Protein AF-A0A0K8U1N8-F1 (afdb_monomer_lite)

pLDDT: mean 83.86, std 18.64, range [42.56, 98.88]

Organism: Bactrocera latifrons (NCBI:txid174628)

Foldseek 3Di:
DDDPPPVVVVVVVVVVVVVVVVVVVVVVVVVVVVVVVVVVVVVVPDPPPVQPPVRVVVDPPVAEAQECVNLVHDQFQDWDFADDFQPAADEAEPQPPAADQDPNRVSVRLNVQQCCCCVVVVGRGRQFQWEAGLVGYIYGTSHGGTQGNPDPPRSRRYGYYYYYHDPPPHDSVGD

Sequence (175 aa):
MINAAGTVGSITAALKLILLANLLLFCILNVFTYIEMSEAAAISNHKDTEATGDQILGYTRNWRLITRAEWRARPPTSSTNFTGPAPYVILHHSHQPGVCRTEDACKAAMRSMQNYHMDTHGWPDIGYSFAVGGDGNVYEGRGYEVVGAHAPNYNSRSIGLLLIGNFMGKLCAEQ

Radius of gyration: 23.41 Å; chains: 1; bounding box: 45×42×87 Å

InterPro domains:
  IPR002502 N-acetylmuramoyl-L-alanine amidase domain [PF01510] (85-169)
  IPR002502 N-acetylmuramoyl-L-alanine amidase domain [cd06583] (85-171)
  IPR006619 Peptidoglycan recognition protein family domain, metazoa/bacteria [SM00701] (63-175)
  IPR015510 Peptidoglycan recognition protein [PTHR11022] (17-171)
  IPR036505 N-acetylmuramoyl-L-alanine amidase/PGRP domain superfamily [G3DSA:3.40.80.10] (39-175)
  IPR036505 N-acetylmuramoyl-L-alanine amidase/PGRP domain superfamily [SSF55846] (64-170)

Structure (mmCIF, N/CA/C/O backbone):
data_AF-A0A0K8U1N8-F1
#
_entry.id   AF-A0A0K8U1N8-F1
#
loop_
_atom_site.group_PDB
_atom_site.id
_atom_site.type_symbol
_atom_site.label_atom_id
_atom_site.label_alt_id
_atom_site.label_comp_id
_atom_site.label_asym_id
_atom_site.label_entity_id
_atom_site.label_seq_id
_atom_site.pdbx_PDB_ins_code
_atom_site.Cartn_x
_atom_site.Cartn_y
_atom_site.Cartn_z
_atom_site.occupancy
_atom_site.B_iso_or_equiv
_atom_site.auth_seq_id
_atom_site.auth_comp_id
_atom_site.auth_asym_id
_atom_site.auth_atom_id
_atom_site.pdbx_PDB_model_num
ATOM 1 N N . MET A 1 1 ? 25.958 -1.874 68.651 1.00 42.56 1 MET A N 1
ATOM 2 C CA . MET A 1 1 ? 25.818 -0.789 67.656 1.00 42.56 1 MET A CA 1
ATOM 3 C C . MET A 1 1 ? 25.411 -1.424 66.337 1.00 42.56 1 MET A C 1
ATOM 5 O O . MET A 1 1 ? 26.221 -2.120 65.742 1.00 42.56 1 MET A O 1
ATOM 9 N N . ILE A 1 2 ? 24.133 -1.317 65.962 1.00 47.12 2 ILE A N 1
ATOM 10 C CA . ILE A 1 2 ? 23.584 -1.954 64.754 1.00 47.12 2 ILE A CA 1
ATOM 11 C C . ILE A 1 2 ? 23.876 -1.025 63.572 1.00 47.12 2 ILE A C 1
ATOM 13 O O . ILE A 1 2 ? 23.617 0.174 63.634 1.00 47.12 2 ILE A O 1
ATOM 17 N N . ASN A 1 3 ? 24.503 -1.580 62.541 1.00 45.06 3 ASN A N 1
ATOM 18 C CA . ASN A 1 3 ? 25.145 -0.859 61.451 1.00 45.06 3 ASN A CA 1
ATOM 19 C C . ASN A 1 3 ? 24.089 -0.269 60.489 1.00 45.06 3 ASN A C 1
ATOM 21 O O . ASN A 1 3 ? 23.607 -0.952 59.589 1.00 45.06 3 ASN A O 1
ATOM 25 N N . ALA A 1 4 ? 23.712 0.998 60.683 1.00 52.44 4 ALA A N 1
ATOM 26 C CA . ALA A 1 4 ? 22.708 1.713 59.879 1.00 52.44 4 ALA A CA 1
ATOM 27 C C . ALA A 1 4 ? 23.179 2.084 58.450 1.00 52.44 4 ALA A C 1
ATOM 29 O O . ALA A 1 4 ? 22.445 2.714 57.694 1.00 52.44 4 ALA A O 1
ATOM 30 N N . ALA A 1 5 ? 24.398 1.699 58.058 1.00 53.62 5 ALA A N 1
ATOM 31 C CA . ALA A 1 5 ? 25.003 2.087 56.783 1.00 53.62 5 ALA A CA 1
ATOM 32 C C . ALA A 1 5 ? 24.429 1.343 55.555 1.00 53.62 5 ALA A C 1
ATOM 34 O O . ALA A 1 5 ? 24.464 1.875 54.447 1.00 53.62 5 ALA A O 1
ATOM 35 N N . GLY A 1 6 ? 23.870 0.136 55.726 1.00 51.16 6 GLY A N 1
ATOM 36 C CA . GLY A 1 6 ? 23.377 -0.689 54.609 1.00 51.16 6 GLY A CA 1
ATOM 37 C C . GLY A 1 6 ? 22.012 -0.269 54.044 1.00 51.16 6 GLY A C 1
ATOM 38 O O . GLY A 1 6 ? 21.760 -0.407 52.849 1.00 51.16 6 GLY A O 1
ATOM 39 N N . THR A 1 7 ? 21.131 0.287 54.878 1.00 50.41 7 THR A N 1
ATOM 40 C CA . THR A 1 7 ? 19.774 0.706 54.482 1.00 50.41 7 THR A CA 1
ATOM 41 C C . THR A 1 7 ? 19.771 2.050 53.752 1.00 50.41 7 THR A C 1
ATOM 43 O O . THR A 1 7 ? 19.048 2.212 52.771 1.00 50.41 7 THR A O 1
ATOM 46 N N . VAL A 1 8 ? 20.636 2.990 54.148 1.00 53.19 8 VAL A N 1
ATOM 47 C CA . VAL A 1 8 ? 20.749 4.324 53.523 1.00 53.19 8 VAL A CA 1
ATOM 48 C C . VAL A 1 8 ? 21.298 4.244 52.085 1.00 53.19 8 VAL A C 1
ATOM 50 O O . VAL A 1 8 ? 20.835 4.967 51.199 1.00 53.19 8 VAL A O 1
ATOM 53 N N . GLY A 1 9 ? 22.226 3.320 51.806 1.00 55.09 9 GLY A N 1
ATOM 54 C CA . GLY A 1 9 ? 22.765 3.086 50.455 1.00 55.09 9 GLY A CA 1
ATOM 55 C C . GLY A 1 9 ? 21.749 2.488 49.469 1.00 55.09 9 GLY A C 1
ATOM 56 O O . GLY A 1 9 ? 21.727 2.849 48.295 1.00 55.09 9 GLY A O 1
ATOM 57 N N . SER A 1 10 ? 20.853 1.621 49.951 1.00 56.62 10 SER A N 1
ATOM 58 C CA . SER A 1 10 ? 19.795 1.020 49.126 1.00 56.62 10 SER A CA 1
ATOM 59 C C . SER A 1 10 ? 18.656 2.010 48.836 1.00 56.62 10 SER A C 1
ATOM 61 O O . SER A 1 10 ? 18.198 2.121 47.699 1.00 56.62 10 SER A O 1
ATOM 63 N N . ILE A 1 11 ? 18.268 2.821 49.831 1.00 59.72 11 ILE A N 1
ATOM 64 C CA . ILE A 1 11 ? 17.256 3.884 49.672 1.00 59.72 11 ILE A CA 1
ATOM 65 C C . ILE A 1 11 ? 17.723 4.939 48.656 1.00 59.72 11 ILE A C 1
ATOM 67 O O . ILE A 1 11 ? 16.946 5.379 47.811 1.00 59.72 11 ILE A O 1
ATOM 71 N N . THR A 1 12 ? 19.006 5.310 48.679 1.00 69.88 12 THR A N 1
ATOM 72 C CA . THR A 1 12 ? 19.573 6.274 47.719 1.00 69.88 12 THR A CA 1
ATOM 73 C C . THR A 1 12 ? 19.684 5.713 46.298 1.00 69.88 12 THR A C 1
ATOM 75 O O . THR A 1 12 ? 19.479 6.459 45.340 1.00 69.88 12 THR A O 1
ATOM 78 N N . ALA A 1 13 ? 19.948 4.414 46.131 1.00 73.81 13 ALA A N 1
ATOM 79 C CA . ALA A 1 13 ? 19.924 3.754 44.823 1.00 73.81 13 ALA A CA 1
ATOM 80 C C . ALA A 1 13 ? 18.497 3.644 44.252 1.00 73.81 13 ALA A C 1
ATOM 82 O O . ALA A 1 13 ? 18.279 3.957 43.080 1.00 73.81 13 ALA A O 1
ATOM 83 N N . ALA A 1 14 ? 17.518 3.279 45.086 1.00 76.12 14 ALA A N 1
ATOM 84 C CA . ALA A 1 14 ? 16.111 3.203 44.695 1.00 76.12 14 ALA A CA 1
ATOM 85 C C . ALA A 1 14 ? 15.550 4.579 44.291 1.00 76.12 14 ALA A C 1
ATOM 87 O O . ALA A 1 14 ? 14.916 4.693 43.242 1.00 76.12 14 ALA A O 1
ATOM 88 N N . LEU A 1 15 ? 15.853 5.642 45.051 1.00 77.62 15 LEU A N 1
ATOM 89 C CA . LEU A 1 15 ? 15.469 7.009 44.675 1.00 77.62 15 LEU A CA 1
ATOM 90 C C . LEU A 1 15 ? 16.086 7.440 43.337 1.00 77.62 15 LEU A C 1
ATOM 92 O O . LEU A 1 15 ? 15.399 8.064 42.533 1.00 77.62 15 LEU A O 1
ATOM 96 N N . LYS A 1 16 ? 17.353 7.091 43.068 1.00 81.00 16 LYS A N 1
ATOM 97 C CA . LYS A 1 16 ? 18.008 7.391 41.781 1.00 81.00 16 LYS A CA 1
ATOM 98 C C . LYS A 1 16 ? 17.342 6.669 40.609 1.00 81.00 16 LYS A C 1
ATOM 100 O O . LYS A 1 16 ? 17.151 7.290 39.567 1.00 81.00 16 LYS A O 1
ATOM 105 N N . LEU A 1 17 ? 16.955 5.401 40.774 1.00 83.25 17 LEU A N 1
ATOM 106 C CA . LEU A 1 17 ? 16.225 4.657 39.739 1.00 83.25 17 LEU A CA 1
ATOM 107 C C . LEU A 1 17 ? 14.850 5.268 39.456 1.00 83.25 17 LEU A C 1
ATOM 109 O O . LEU A 1 17 ? 14.478 5.418 38.296 1.00 83.25 17 LEU A O 1
ATOM 113 N N . ILE A 1 18 ? 14.115 5.651 40.503 1.00 86.06 18 ILE A N 1
ATOM 114 C CA . ILE A 1 18 ? 12.801 6.289 40.362 1.00 86.06 18 ILE A CA 1
ATOM 115 C C . ILE A 1 18 ? 12.941 7.642 39.657 1.00 86.06 18 ILE A C 1
ATOM 117 O O . ILE A 1 18 ? 12.152 7.956 38.767 1.00 86.06 18 ILE A O 1
ATOM 121 N N . LEU A 1 19 ? 13.959 8.435 40.003 1.00 85.12 19 LEU A N 1
ATOM 122 C CA . LEU A 1 19 ? 14.212 9.718 39.347 1.00 85.12 19 LEU A CA 1
ATOM 123 C C . LEU A 1 19 ? 14.561 9.532 37.861 1.00 85.12 19 LEU A C 1
ATOM 125 O O . LEU A 1 19 ? 14.029 10.246 37.015 1.00 85.12 19 LEU A O 1
ATOM 129 N N . LEU A 1 20 ? 15.401 8.542 37.538 1.00 87.75 20 LEU A N 1
ATOM 130 C CA . LEU A 1 20 ? 15.766 8.199 36.160 1.00 87.75 20 LEU A CA 1
ATOM 131 C C . LEU A 1 20 ? 14.563 7.709 35.350 1.00 87.75 20 LEU A C 1
ATOM 133 O O . LEU A 1 20 ? 14.392 8.146 34.218 1.00 87.75 20 LEU A O 1
ATOM 137 N N . ALA A 1 21 ? 13.713 6.854 35.922 1.00 88.56 21 ALA A N 1
ATOM 138 C CA . ALA A 1 21 ? 12.510 6.360 35.255 1.00 88.56 21 ALA A CA 1
ATOM 139 C C . ALA A 1 21 ? 11.506 7.489 34.968 1.00 88.56 21 ALA A C 1
ATOM 141 O O . ALA A 1 21 ? 10.961 7.555 33.869 1.00 88.56 21 ALA A O 1
ATOM 142 N N . ASN A 1 22 ? 11.311 8.414 35.917 1.00 83.88 22 ASN A N 1
ATOM 143 C CA . ASN A 1 22 ? 10.454 9.586 35.716 1.00 83.88 22 ASN A CA 1
ATOM 144 C C . ASN A 1 22 ? 11.032 10.552 34.675 1.00 83.88 22 ASN A C 1
ATOM 146 O O . ASN A 1 22 ? 10.280 11.086 33.863 1.00 83.88 22 ASN A O 1
ATOM 150 N N . LEU A 1 23 ? 12.355 10.746 34.655 1.00 87.81 23 LEU A N 1
ATOM 151 C CA . LEU A 1 23 ? 13.013 11.572 33.643 1.00 87.81 23 LEU A CA 1
ATOM 152 C C . LEU A 1 23 ? 12.904 10.937 32.250 1.00 87.81 23 LEU A C 1
ATOM 154 O O . LEU A 1 23 ? 12.621 11.639 31.284 1.00 87.81 23 LEU A O 1
ATOM 158 N N . LEU A 1 24 ? 13.059 9.612 32.148 1.00 88.44 24 LEU A N 1
ATOM 159 C CA . LEU A 1 24 ? 12.879 8.882 30.892 1.00 88.44 24 LEU A CA 1
ATOM 160 C C . LEU A 1 24 ? 11.435 8.987 30.392 1.00 88.44 24 LEU A C 1
ATOM 162 O O . LEU A 1 24 ? 11.218 9.284 29.223 1.00 88.44 24 LEU A O 1
ATOM 166 N N . LEU A 1 25 ? 10.456 8.781 31.278 1.00 87.06 25 LEU A N 1
ATOM 167 C CA . LEU A 1 25 ? 9.038 8.891 30.944 1.00 87.06 25 LEU A CA 1
ATOM 168 C C . LEU A 1 25 ? 8.686 10.315 30.500 1.00 87.06 25 LEU A C 1
ATOM 170 O O . LEU A 1 25 ? 8.007 10.488 29.493 1.00 87.06 25 LEU A O 1
ATOM 174 N N . PHE A 1 26 ? 9.200 11.331 31.197 1.00 87.81 26 PHE A N 1
ATOM 175 C CA . PHE A 1 26 ? 9.033 12.726 30.803 1.00 87.81 26 PHE A CA 1
ATOM 176 C C . PHE A 1 26 ? 9.650 12.996 29.426 1.00 87.81 26 PHE A C 1
ATOM 178 O O . PHE A 1 26 ? 8.987 13.581 28.573 1.00 87.81 26 PHE A O 1
ATOM 185 N N . CYS A 1 27 ? 10.870 12.523 29.159 1.00 85.62 27 CYS A N 1
ATOM 186 C CA . CYS A 1 27 ? 11.491 12.642 27.838 1.00 85.62 27 CYS A CA 1
ATOM 187 C C . CYS A 1 27 ? 10.656 11.959 26.746 1.00 85.62 27 CYS A C 1
ATOM 189 O O . CYS A 1 27 ? 10.430 12.560 25.701 1.00 85.62 27 CYS A O 1
ATOM 191 N N . ILE A 1 28 ? 10.155 10.744 26.990 1.00 85.31 28 ILE A N 1
ATOM 192 C CA . ILE A 1 28 ? 9.324 10.004 26.027 1.00 85.31 28 ILE A CA 1
ATOM 193 C C . ILE A 1 28 ? 8.025 10.762 25.733 1.00 85.31 28 ILE A C 1
ATOM 195 O O . ILE A 1 28 ? 7.669 10.919 24.569 1.00 85.31 28 ILE A O 1
ATOM 199 N N . LEU A 1 29 ? 7.349 11.277 26.763 1.00 80.56 29 LEU A N 1
ATOM 200 C CA . LEU A 1 29 ? 6.115 12.048 26.596 1.00 80.56 29 LEU A CA 1
ATOM 201 C C . LEU A 1 29 ? 6.353 13.359 25.835 1.00 80.56 29 LEU A C 1
ATOM 203 O O . LEU A 1 29 ? 5.558 13.692 24.965 1.00 80.56 29 LEU A O 1
ATOM 207 N N . ASN A 1 30 ? 7.454 14.070 26.104 1.00 76.62 30 ASN A N 1
ATOM 208 C CA . ASN A 1 30 ? 7.794 15.302 25.380 1.00 76.62 30 ASN A CA 1
ATOM 209 C C . ASN A 1 30 ? 8.189 15.035 23.922 1.00 76.62 30 ASN A C 1
ATOM 211 O O . ASN A 1 30 ? 7.866 15.831 23.048 1.00 76.62 30 ASN A O 1
ATOM 215 N N . VAL A 1 31 ? 8.874 13.923 23.641 1.00 81.62 31 VAL A N 1
ATOM 216 C CA . VAL A 1 31 ? 9.175 13.512 22.262 1.00 81.62 31 VAL A CA 1
ATOM 217 C C . VAL A 1 31 ? 7.886 13.143 21.526 1.00 81.62 31 VAL A C 1
ATOM 219 O O . VAL A 1 31 ? 7.705 13.565 20.390 1.00 81.62 31 VAL A O 1
ATOM 222 N N . PHE A 1 32 ? 6.968 12.420 22.174 1.00 75.12 32 PHE A N 1
ATOM 223 C CA . PHE A 1 32 ? 5.687 12.034 21.580 1.00 75.12 32 PHE A CA 1
ATOM 224 C C . PHE A 1 32 ? 4.812 13.251 21.248 1.00 75.12 32 PHE A C 1
ATOM 226 O O . PHE A 1 32 ? 4.342 13.372 20.120 1.00 75.12 32 PHE A O 1
ATOM 233 N N . THR A 1 33 ? 4.667 14.201 22.178 1.00 61.25 33 THR A N 1
ATOM 234 C CA . THR A 1 33 ? 3.902 15.434 21.928 1.00 61.25 33 THR A CA 1
ATOM 235 C C . THR A 1 33 ? 4.570 16.328 20.890 1.00 61.25 33 THR A C 1
ATOM 237 O O . THR A 1 33 ? 3.879 16.933 20.074 1.00 61.25 33 THR A O 1
ATOM 240 N N . TYR A 1 34 ? 5.904 16.397 20.868 1.00 65.38 34 TYR A N 1
ATOM 241 C CA . TYR A 1 34 ? 6.630 17.137 19.836 1.00 65.38 34 TYR A CA 1
ATOM 242 C C . TYR A 1 34 ? 6.405 16.539 18.440 1.00 65.38 34 TYR A C 1
ATOM 244 O O . TYR A 1 34 ? 6.166 17.284 17.490 1.00 65.38 34 TYR A O 1
ATOM 252 N N . ILE A 1 35 ? 6.426 15.206 18.321 1.00 62.16 35 ILE A N 1
ATOM 253 C CA . ILE A 1 35 ? 6.123 14.494 17.071 1.00 62.16 35 ILE A CA 1
ATOM 254 C C . ILE A 1 35 ? 4.682 14.790 16.625 1.00 62.16 35 ILE A C 1
ATOM 256 O O . ILE A 1 35 ? 4.501 15.277 15.509 1.00 62.16 35 ILE A O 1
ATOM 260 N N . GLU A 1 36 ? 3.680 14.620 17.496 1.00 60.00 36 GLU A N 1
ATOM 261 C CA . GLU A 1 36 ? 2.275 14.933 17.170 1.00 60.00 36 GLU A CA 1
ATOM 262 C C . GLU A 1 36 ? 2.081 16.400 16.735 1.00 60.00 36 GLU A C 1
ATOM 264 O O . GLU A 1 36 ? 1.381 16.687 15.761 1.00 60.00 36 GLU A O 1
ATOM 269 N N . MET A 1 37 ? 2.736 17.351 17.411 1.00 57.22 37 MET A N 1
ATOM 270 C CA . MET A 1 37 ? 2.661 18.773 17.055 1.00 57.22 37 MET A CA 1
ATOM 271 C C . MET A 1 37 ? 3.346 19.081 15.716 1.00 57.22 37 MET A C 1
ATOM 273 O O . MET A 1 37 ? 2.865 19.936 14.968 1.00 57.22 37 MET A O 1
ATOM 277 N N . SER A 1 38 ? 4.449 18.398 15.395 1.00 57.59 38 SER A N 1
ATOM 278 C CA . SER A 1 38 ? 5.133 18.541 14.104 1.00 57.59 38 SER A CA 1
ATOM 279 C C . SER A 1 38 ? 4.301 18.005 12.935 1.00 57.59 38 SER A C 1
ATOM 281 O O . SER A 1 38 ? 4.244 18.648 11.885 1.00 57.59 38 SER A O 1
ATOM 283 N N . GLU A 1 39 ? 3.591 16.892 13.137 1.00 57.75 39 GLU A N 1
ATOM 284 C CA . GLU A 1 39 ? 2.660 16.337 12.152 1.00 57.75 39 GLU A CA 1
ATOM 285 C C . GLU A 1 39 ? 1.486 17.299 11.918 1.00 57.75 39 GLU A C 1
ATOM 287 O O . GLU A 1 39 ? 1.141 17.599 10.774 1.00 57.75 39 GLU A O 1
ATOM 292 N N . ALA A 1 40 ? 0.930 17.876 12.989 1.00 55.41 40 ALA A N 1
ATOM 293 C CA . ALA A 1 40 ? -0.155 18.854 12.892 1.00 55.41 40 ALA A CA 1
ATOM 294 C C . ALA A 1 40 ? 0.269 20.162 12.187 1.00 55.41 40 ALA A C 1
ATOM 296 O O . ALA A 1 40 ? -0.495 20.732 11.403 1.00 55.41 40 ALA A O 1
ATOM 297 N N . ALA A 1 41 ? 1.494 20.643 12.426 1.00 54.62 41 ALA A N 1
ATOM 298 C CA . ALA A 1 41 ? 2.013 21.863 11.801 1.00 54.62 41 ALA A CA 1
ATOM 299 C C . ALA A 1 41 ? 2.298 21.702 10.296 1.00 54.62 41 ALA A C 1
ATOM 301 O O . ALA A 1 41 ? 2.163 22.671 9.542 1.00 54.62 41 ALA A O 1
ATOM 302 N N . ALA A 1 42 ? 2.648 20.493 9.846 1.00 56.03 42 ALA A N 1
ATOM 303 C CA . ALA A 1 42 ? 2.827 20.190 8.426 1.00 56.03 42 ALA A CA 1
ATOM 304 C C . ALA A 1 42 ? 1.513 20.318 7.630 1.00 56.03 42 ALA A C 1
ATOM 306 O O . ALA A 1 42 ? 1.540 20.701 6.463 1.00 56.03 42 ALA A O 1
ATOM 307 N N . ILE A 1 43 ? 0.366 20.076 8.274 1.00 53.56 43 ILE A N 1
ATOM 308 C CA . ILE A 1 43 ? -0.965 20.171 7.653 1.00 53.56 43 ILE A CA 1
ATOM 309 C C . ILE A 1 43 ? -1.419 21.636 7.512 1.00 53.56 43 ILE A C 1
ATOM 311 O O . ILE A 1 43 ? -2.013 22.008 6.505 1.00 53.56 43 ILE A O 1
ATOM 315 N N . SER A 1 44 ? -1.097 22.497 8.484 1.00 48.16 44 SER A N 1
ATOM 316 C CA . SER A 1 44 ? -1.568 23.897 8.534 1.00 48.16 44 SER A CA 1
ATOM 317 C C . SER A 1 44 ? -1.015 24.797 7.413 1.00 48.16 44 SER A C 1
ATOM 319 O O . SER A 1 44 ? -1.642 25.782 7.027 1.00 48.16 44 SER A O 1
ATOM 321 N N . ASN A 1 45 ? 0.155 24.464 6.861 1.00 45.66 45 ASN A N 1
ATOM 322 C CA . ASN A 1 45 ? 0.832 25.295 5.858 1.00 45.66 45 ASN A CA 1
ATOM 323 C C . ASN A 1 45 ? 0.537 24.898 4.404 1.00 45.66 45 ASN A C 1
ATOM 325 O O . ASN A 1 45 ? 1.102 25.500 3.485 1.00 45.66 45 ASN A O 1
ATOM 329 N N . HIS A 1 46 ? -0.331 23.913 4.168 1.00 48.78 46 HIS A N 1
ATOM 330 C CA . HIS A 1 46 ? -0.690 23.531 2.811 1.00 48.78 46 HIS A CA 1
ATOM 331 C C . HIS A 1 46 ? -1.683 24.547 2.229 1.00 48.78 46 HIS A C 1
ATOM 333 O O . HIS A 1 46 ? -2.868 24.560 2.553 1.00 48.78 46 HIS A O 1
ATOM 339 N N . LYS A 1 47 ? -1.195 25.440 1.361 1.00 46.47 47 LYS A N 1
ATOM 340 C CA . LYS A 1 47 ? -2.068 26.195 0.458 1.00 46.47 47 LYS A CA 1
ATOM 341 C C . LYS A 1 47 ? -2.523 25.238 -0.635 1.00 46.47 47 LYS A C 1
ATOM 343 O O . LYS A 1 47 ? -1.873 25.151 -1.676 1.00 46.47 47 LYS A O 1
ATOM 348 N N . ASP A 1 48 ? -3.627 24.538 -0.398 1.00 49.62 48 ASP A N 1
ATOM 349 C CA . ASP A 1 48 ? -4.373 23.876 -1.464 1.00 49.62 48 ASP A CA 1
ATOM 350 C C . ASP A 1 48 ? -4.857 24.953 -2.435 1.00 49.62 48 ASP A C 1
ATOM 352 O O . ASP A 1 48 ? -5.906 25.570 -2.274 1.00 49.62 48 ASP A O 1
ATOM 356 N N . THR A 1 49 ? -4.041 25.234 -3.445 1.00 50.19 49 THR A N 1
ATOM 357 C CA . THR A 1 49 ? -4.587 25.766 -4.685 1.00 50.19 49 THR A CA 1
ATOM 358 C C . THR A 1 49 ? -5.350 24.592 -5.271 1.00 50.19 49 THR A C 1
ATOM 360 O O . THR A 1 49 ? -4.742 23.543 -5.481 1.00 50.19 49 THR A O 1
ATOM 363 N N . GLU A 1 50 ? -6.662 24.731 -5.465 1.00 46.75 50 GLU A N 1
ATOM 364 C CA . GLU A 1 50 ? -7.488 23.753 -6.177 1.00 46.75 50 GLU A CA 1
ATOM 365 C C . GLU A 1 50 ? -6.955 23.612 -7.607 1.00 46.75 50 GLU A C 1
ATOM 367 O O . GLU A 1 50 ? -7.436 24.224 -8.559 1.00 46.75 50 GLU A O 1
ATOM 372 N N . ALA A 1 51 ? -5.896 22.830 -7.765 1.00 47.66 51 ALA A N 1
ATOM 373 C CA . ALA A 1 51 ? -5.465 22.384 -9.059 1.00 47.66 51 ALA A CA 1
ATOM 374 C C . ALA A 1 51 ? -6.507 21.354 -9.487 1.00 47.66 51 ALA A C 1
ATOM 376 O O . ALA A 1 51 ? -6.637 20.272 -8.912 1.00 47.66 51 ALA A O 1
ATOM 377 N N . THR A 1 52 ? -7.308 21.745 -10.472 1.00 51.38 52 THR A N 1
ATOM 378 C CA . THR A 1 52 ? -8.200 20.828 -11.179 1.00 51.38 52 THR A CA 1
ATOM 379 C C . THR A 1 52 ? -7.402 19.582 -11.585 1.00 51.38 52 THR A C 1
ATOM 381 O O . THR A 1 52 ? -6.221 19.689 -11.913 1.00 51.38 52 THR A O 1
ATOM 384 N N . GLY A 1 53 ? -8.003 18.388 -11.525 1.00 49.03 53 GLY A N 1
ATOM 385 C CA . GLY A 1 53 ? -7.281 17.118 -11.731 1.00 49.03 53 GLY A CA 1
ATOM 386 C C . GLY A 1 53 ? -6.463 17.050 -13.032 1.00 49.03 53 GLY A C 1
ATOM 387 O O . GLY A 1 53 ? -5.438 16.376 -13.075 1.00 49.03 53 GLY A O 1
ATOM 388 N N . ASP A 1 54 ? -6.853 17.823 -14.049 1.00 51.53 54 ASP A N 1
ATOM 389 C CA . ASP A 1 54 ? -6.119 18.001 -15.309 1.00 51.53 54 ASP A CA 1
ATOM 390 C C . ASP A 1 54 ? -4.822 18.820 -15.167 1.00 51.53 54 ASP A C 1
ATOM 392 O O . ASP A 1 54 ? -3.836 18.558 -15.856 1.00 51.53 54 ASP A O 1
ATOM 396 N N . GLN A 1 55 ? -4.787 19.801 -14.261 1.00 50.06 55 GLN A N 1
ATOM 397 C CA . GLN A 1 55 ? -3.644 20.696 -14.053 1.00 50.06 55 GLN A CA 1
ATOM 398 C C . GLN A 1 55 ? -2.537 20.083 -13.184 1.00 50.06 55 GLN A C 1
ATOM 400 O O . GLN A 1 55 ? -1.376 20.446 -13.363 1.00 50.06 55 GLN A O 1
ATOM 405 N N . ILE A 1 56 ? -2.855 19.135 -12.289 1.00 55.06 56 ILE A N 1
ATOM 406 C CA . ILE A 1 56 ? -1.834 18.378 -11.532 1.00 55.06 56 ILE A CA 1
ATOM 407 C C . ILE A 1 56 ? -1.138 17.345 -12.425 1.00 55.06 56 ILE A C 1
ATOM 409 O O . ILE A 1 56 ? 0.042 17.052 -12.230 1.00 55.06 56 ILE A O 1
ATOM 413 N N . LEU A 1 57 ? -1.846 16.784 -13.410 1.00 54.69 57 LEU A N 1
ATOM 414 C CA . LEU A 1 57 ? -1.336 15.633 -14.145 1.00 54.69 57 LEU A CA 1
ATOM 415 C C . LEU A 1 57 ? -0.453 15.985 -15.341 1.00 54.69 57 LEU A C 1
ATOM 417 O O . LEU A 1 57 ? 0.364 15.140 -15.679 1.00 54.69 57 LEU A O 1
ATOM 421 N N . GLY A 1 58 ? -0.532 17.187 -15.936 1.00 45.38 58 GLY A N 1
ATOM 422 C CA . GLY A 1 58 ? 0.441 17.750 -16.908 1.00 45.38 58 GLY A CA 1
ATOM 423 C C . GLY A 1 58 ? 0.762 16.929 -18.179 1.00 45.38 58 GLY A C 1
ATOM 424 O O . GLY A 1 58 ? 1.428 17.406 -19.090 1.00 45.38 58 GLY A O 1
ATOM 425 N N . TYR A 1 59 ? 0.275 15.701 -18.242 1.00 50.72 59 TYR A N 1
ATOM 426 C CA . TYR A 1 59 ? 0.325 14.666 -19.255 1.00 50.72 59 TYR A CA 1
ATOM 427 C C . TYR A 1 59 ? -0.777 13.705 -18.802 1.00 50.72 59 TYR A C 1
ATOM 429 O O . TYR A 1 59 ? -0.868 13.383 -17.618 1.00 50.72 59 TYR A O 1
ATOM 437 N N . THR A 1 60 ? -1.615 13.207 -19.700 1.00 53.31 60 THR A N 1
ATOM 438 C CA . THR A 1 60 ? -2.503 12.071 -19.423 1.00 53.31 60 THR A CA 1
ATOM 439 C C . THR A 1 60 ? -1.657 10.820 -19.141 1.00 53.31 60 THR A C 1
ATOM 441 O O . THR A 1 60 ? -1.558 9.906 -19.959 1.00 53.31 60 THR A O 1
ATOM 444 N N . ARG A 1 61 ? -0.983 10.763 -17.983 1.00 56.84 61 ARG A N 1
ATOM 445 C CA . ARG A 1 61 ? -0.414 9.529 -17.453 1.00 56.84 61 ARG A CA 1
ATOM 446 C C . ARG A 1 61 ? -1.598 8.660 -17.079 1.00 56.84 61 ARG A C 1
ATOM 448 O O . ARG A 1 61 ? -2.266 8.880 -16.074 1.00 56.84 61 ARG A O 1
ATOM 455 N N . ASN A 1 62 ? -1.869 7.708 -17.964 1.00 74.38 62 ASN A N 1
ATOM 456 C CA . ASN A 1 62 ? -2.828 6.643 -17.757 1.00 74.38 62 ASN A CA 1
ATOM 457 C C . ASN A 1 62 ? -2.298 5.753 -16.626 1.00 74.38 62 ASN A C 1
ATOM 459 O O . ASN A 1 62 ? -1.571 4.790 -16.869 1.00 74.38 62 ASN A O 1
ATOM 463 N N . TRP A 1 63 ? -2.567 6.149 -15.385 1.00 83.81 63 TRP A N 1
ATOM 464 C CA . TRP A 1 63 ? -2.317 5.305 -14.231 1.00 83.81 63 TRP A CA 1
ATOM 465 C C . TRP A 1 63 ? -3.310 4.148 -14.273 1.00 83.81 63 TRP A C 1
ATOM 467 O O . TRP A 1 63 ? -4.478 4.312 -14.634 1.00 83.81 63 TRP A O 1
ATOM 477 N N . ARG A 1 64 ? -2.841 2.957 -13.919 1.00 93.38 64 ARG A N 1
ATOM 478 C CA . ARG A 1 64 ? -3.690 1.775 -13.804 1.00 93.38 64 ARG A CA 1
ATOM 479 C C . ARG A 1 64 ? -3.800 1.357 -12.353 1.00 93.38 64 ARG A C 1
ATOM 481 O O . ARG A 1 64 ? -2.849 1.490 -11.584 1.00 93.38 64 ARG A O 1
ATOM 488 N N . LEU A 1 65 ? -4.952 0.789 -12.013 1.00 96.00 65 LEU A N 1
ATOM 489 C CA . LEU A 1 65 ? -5.080 -0.057 -10.839 1.00 96.00 65 LEU A CA 1
ATOM 490 C C . LEU A 1 65 ? -4.581 -1.459 -11.203 1.00 96.00 65 LEU A C 1
ATOM 492 O O . LEU A 1 65 ? -5.232 -2.173 -11.962 1.00 96.00 65 LEU A O 1
ATOM 496 N N . ILE A 1 66 ? -3.419 -1.830 -10.676 1.00 97.94 66 ILE A N 1
ATOM 497 C CA . ILE A 1 66 ? -2.846 -3.169 -10.759 1.00 97.94 66 ILE A CA 1
ATOM 498 C C . ILE A 1 66 ? -3.467 -4.011 -9.646 1.00 97.94 66 ILE A C 1
ATOM 500 O O . ILE A 1 66 ? -3.179 -3.827 -8.458 1.00 97.94 66 ILE A O 1
ATOM 504 N N . THR A 1 67 ? -4.328 -4.937 -10.045 1.00 98.44 67 THR A N 1
ATOM 505 C CA . THR A 1 67 ? -5.058 -5.834 -9.145 1.00 98.44 67 THR A CA 1
ATOM 506 C C . THR A 1 67 ? -4.128 -6.795 -8.413 1.00 98.44 67 THR A C 1
ATOM 508 O O . THR A 1 67 ? -3.023 -7.107 -8.881 1.00 98.44 67 THR A O 1
ATOM 511 N N . ARG A 1 68 ? -4.614 -7.361 -7.303 1.00 98.56 68 ARG A N 1
ATOM 512 C CA . ARG A 1 68 ? -3.928 -8.442 -6.569 1.00 98.56 68 ARG A CA 1
ATOM 513 C C . ARG A 1 68 ? -3.443 -9.577 -7.469 1.00 98.56 68 ARG A C 1
ATOM 515 O O . ARG A 1 68 ? -2.324 -10.065 -7.307 1.00 98.56 68 ARG A O 1
ATOM 522 N N . ALA A 1 69 ? -4.255 -9.979 -8.443 1.00 98.50 69 ALA A N 1
ATOM 523 C CA . ALA A 1 69 ? -3.893 -11.030 -9.388 1.00 98.50 69 ALA A CA 1
ATOM 524 C C . ALA A 1 69 ? -2.724 -10.612 -10.300 1.00 98.50 69 ALA A C 1
ATOM 526 O O . ALA A 1 69 ? -1.780 -11.382 -10.485 1.00 98.50 69 ALA A O 1
ATOM 527 N N . GLU A 1 70 ? -2.738 -9.383 -10.824 1.00 98.44 70 GLU A N 1
ATOM 528 C CA . GLU A 1 70 ? -1.711 -8.884 -11.749 1.00 98.44 70 GLU A CA 1
ATOM 529 C C . GLU A 1 70 ? -0.325 -8.752 -11.105 1.00 98.44 70 GLU A C 1
ATOM 531 O O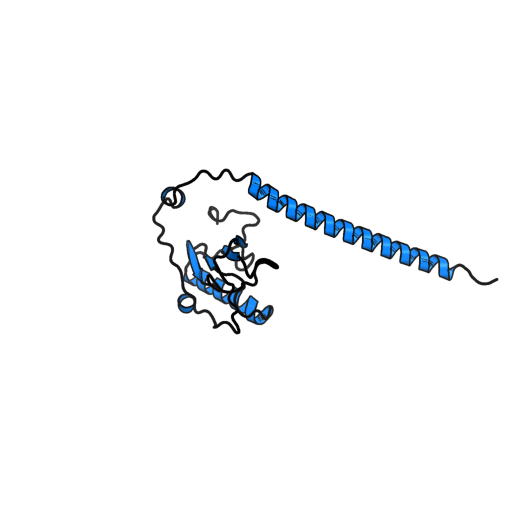 . GLU A 1 70 ? 0.685 -9.000 -11.774 1.00 98.44 70 GLU A O 1
ATOM 536 N N . TRP A 1 71 ? -0.243 -8.392 -9.818 1.00 98.56 71 TRP A N 1
ATOM 537 C CA . TRP A 1 71 ? 1.033 -8.361 -9.087 1.00 98.56 71 TRP A CA 1
ATOM 538 C C . TRP A 1 71 ? 1.396 -9.686 -8.400 1.00 98.56 71 TRP A C 1
ATOM 540 O O . TRP A 1 71 ? 2.486 -9.799 -7.823 1.00 98.56 71 TRP A O 1
ATOM 550 N N . ARG A 1 72 ? 0.556 -10.717 -8.576 1.00 98.62 72 ARG A N 1
ATOM 551 C CA . ARG A 1 72 ? 0.712 -12.075 -8.029 1.00 98.62 72 ARG A CA 1
ATOM 552 C C . ARG A 1 72 ? 0.732 -12.091 -6.500 1.00 98.62 72 ARG A C 1
ATOM 554 O O . ARG A 1 72 ? 1.631 -12.671 -5.890 1.00 98.62 72 ARG A O 1
ATOM 561 N N . ALA A 1 73 ? -0.255 -11.435 -5.901 1.00 98.62 73 ALA A N 1
ATOM 562 C CA . ALA A 1 73 ? -0.491 -11.466 -4.468 1.00 98.62 73 ALA A CA 1
ATOM 563 C C . ALA A 1 73 ? -0.734 -12.888 -3.971 1.00 98.62 73 ALA A C 1
ATOM 565 O O . ALA A 1 73 ? -1.494 -13.652 -4.572 1.00 98.62 73 ALA A O 1
ATOM 566 N N . ARG A 1 74 ? -0.167 -13.215 -2.813 1.00 98.25 74 ARG A N 1
ATOM 567 C CA . ARG A 1 74 ? -0.623 -14.364 -2.031 1.00 98.25 74 ARG A CA 1
ATOM 568 C C . ARG A 1 74 ? -2.048 -14.101 -1.516 1.00 98.25 74 ARG A C 1
ATOM 570 O O . ARG A 1 74 ? -2.412 -12.938 -1.289 1.00 98.25 74 ARG A O 1
ATOM 577 N N . PRO A 1 75 ? -2.870 -15.148 -1.335 1.00 98.31 75 PRO A N 1
ATOM 578 C CA . PRO A 1 75 ? -4.172 -14.994 -0.698 1.00 98.31 75 PRO A CA 1
ATOM 579 C C . PRO A 1 75 ? -4.000 -14.556 0.768 1.00 98.31 75 PRO A C 1
ATOM 581 O O . PRO A 1 75 ? -3.062 -15.020 1.423 1.00 98.31 75 PRO A O 1
ATOM 584 N N . PRO A 1 76 ? -4.882 -13.684 1.290 1.00 98.31 76 PRO A N 1
ATOM 585 C CA . PRO A 1 76 ? -4.870 -13.334 2.705 1.00 98.31 76 PRO A CA 1
ATOM 586 C C . PRO A 1 76 ? -5.220 -14.561 3.561 1.00 98.31 76 PRO A C 1
ATOM 588 O O . PRO A 1 76 ? -6.042 -15.385 3.156 1.00 98.31 76 PRO A O 1
ATOM 591 N N . THR A 1 77 ? -4.625 -14.695 4.749 1.00 98.44 77 THR A N 1
ATOM 592 C CA . THR A 1 77 ? -4.953 -15.812 5.664 1.00 98.44 77 THR A CA 1
ATOM 593 C C . THR A 1 77 ? -6.275 -15.595 6.403 1.00 98.44 77 THR A C 1
ATOM 595 O O . THR A 1 77 ? -6.925 -16.558 6.805 1.00 98.44 77 THR A O 1
ATOM 598 N N . SER A 1 78 ? -6.696 -14.340 6.556 1.00 97.88 78 SER A N 1
ATOM 599 C CA . SER A 1 78 ? -8.017 -13.933 7.033 1.00 97.88 78 SER A CA 1
ATOM 600 C C . SER A 1 78 ? -8.346 -12.520 6.542 1.00 97.88 78 SER A C 1
ATOM 602 O O . SER A 1 78 ? -7.459 -11.767 6.137 1.00 97.88 78 SER A O 1
ATOM 604 N N . SER A 1 79 ? -9.629 -12.158 6.556 1.00 96.88 79 SER A N 1
ATOM 605 C CA . SER A 1 79 ? -10.098 -10.823 6.181 1.00 96.88 79 SER A CA 1
ATOM 606 C C . SER A 1 79 ? -11.260 -10.408 7.074 1.00 96.88 79 SER A C 1
ATOM 608 O O . SER A 1 79 ? -12.164 -11.204 7.326 1.00 96.88 79 SER A O 1
ATOM 610 N N . THR A 1 80 ? -11.238 -9.155 7.518 1.00 97.38 80 THR A N 1
ATOM 611 C CA . THR A 1 80 ? -12.319 -8.529 8.282 1.00 97.38 80 THR A CA 1
ATOM 612 C C . THR A 1 80 ? -12.703 -7.247 7.572 1.00 97.38 80 THR A C 1
ATOM 614 O O . THR A 1 80 ? -11.834 -6.416 7.315 1.00 97.38 80 THR A O 1
ATOM 617 N N . ASN A 1 81 ? -13.990 -7.071 7.289 1.00 97.12 81 ASN A N 1
ATOM 618 C CA . ASN A 1 81 ? -14.482 -5.847 6.669 1.00 97.12 81 ASN A CA 1
ATOM 619 C C . ASN A 1 81 ? -14.901 -4.827 7.732 1.00 97.12 81 ASN A C 1
ATOM 621 O O . ASN A 1 81 ? -15.344 -5.204 8.820 1.00 97.12 81 ASN A O 1
ATOM 625 N N . PHE A 1 82 ? -14.794 -3.541 7.407 1.00 93.25 82 PHE A N 1
ATOM 626 C CA . PHE A 1 82 ? -15.461 -2.474 8.154 1.00 93.25 82 PHE A CA 1
ATOM 627 C C . PHE A 1 82 ? -16.654 -1.937 7.356 1.00 93.25 82 PHE A C 1
ATOM 629 O O . PHE A 1 82 ? -16.757 -2.140 6.150 1.00 93.25 82 PHE A O 1
ATOM 636 N N . THR A 1 83 ? -17.599 -1.298 8.042 1.00 90.38 83 THR A N 1
ATOM 637 C CA . THR A 1 83 ? -18.871 -0.870 7.447 1.00 90.38 83 THR A CA 1
ATOM 638 C C . THR A 1 83 ? -18.873 0.611 7.102 1.00 90.38 83 THR A C 1
ATOM 640 O O . THR A 1 83 ? -18.473 1.435 7.926 1.00 90.38 83 THR A O 1
ATOM 643 N N . GLY A 1 84 ? -19.453 0.944 5.950 1.00 88.75 84 GLY A N 1
ATOM 644 C CA . GLY A 1 84 ? -19.614 2.322 5.495 1.00 88.75 84 GLY A CA 1
ATOM 645 C C . GLY A 1 84 ? -18.355 2.886 4.828 1.00 88.75 84 GLY A C 1
ATOM 646 O O . GLY A 1 84 ? -17.308 2.238 4.812 1.00 88.75 84 GLY A O 1
ATOM 647 N N . PRO A 1 85 ? -18.448 4.094 4.249 1.00 89.75 85 PRO A N 1
ATOM 648 C CA . PRO A 1 85 ? -17.303 4.732 3.615 1.00 89.75 85 PRO A CA 1
ATOM 649 C C . PRO A 1 85 ? -16.227 5.041 4.658 1.00 89.75 85 PRO A C 1
ATOM 651 O O . PRO A 1 85 ? -16.536 5.488 5.762 1.00 89.75 85 PRO A O 1
ATOM 654 N N . ALA A 1 86 ? -14.960 4.839 4.299 1.00 92.88 86 ALA A N 1
ATOM 655 C CA . ALA A 1 86 ? -13.841 5.218 5.149 1.00 92.88 86 ALA A CA 1
ATOM 656 C C . ALA A 1 86 ? -13.777 6.755 5.290 1.00 92.88 86 ALA A C 1
ATOM 658 O O . ALA A 1 86 ? -13.568 7.437 4.286 1.00 92.88 86 ALA A O 1
ATOM 659 N N . PRO A 1 87 ? -13.921 7.324 6.502 1.00 95.38 87 PRO A N 1
ATOM 660 C CA . PRO A 1 87 ? -13.866 8.776 6.697 1.00 95.38 87 PRO A CA 1
ATOM 661 C C . PRO A 1 87 ? -12.448 9.366 6.641 1.00 95.38 87 PRO A C 1
ATOM 663 O O . PRO A 1 87 ? -12.307 10.586 6.632 1.00 95.38 87 PRO A O 1
ATOM 666 N N . TYR A 1 88 ? -11.401 8.533 6.628 1.00 96.69 88 TYR A N 1
ATOM 667 C CA . TYR A 1 88 ? -10.006 8.977 6.647 1.00 96.69 88 TYR A CA 1
ATOM 668 C C . TYR A 1 88 ? -9.176 8.330 5.534 1.00 96.69 88 TYR A C 1
ATOM 670 O O . TYR A 1 88 ? -9.376 7.167 5.179 1.00 96.69 88 TYR A O 1
ATOM 678 N N . VAL A 1 89 ? -8.168 9.060 5.061 1.00 97.31 89 VAL A N 1
ATOM 679 C CA . VAL A 1 89 ? -7.058 8.525 4.264 1.00 97.31 89 VAL A CA 1
ATOM 680 C C . VAL A 1 89 ? -5.777 8.779 5.043 1.00 97.31 89 VAL A C 1
ATOM 682 O O . VAL A 1 89 ? -5.548 9.897 5.498 1.00 97.31 89 VAL A O 1
ATOM 685 N N . ILE A 1 90 ? -4.954 7.747 5.218 1.00 97.25 90 ILE A N 1
ATOM 686 C CA . IL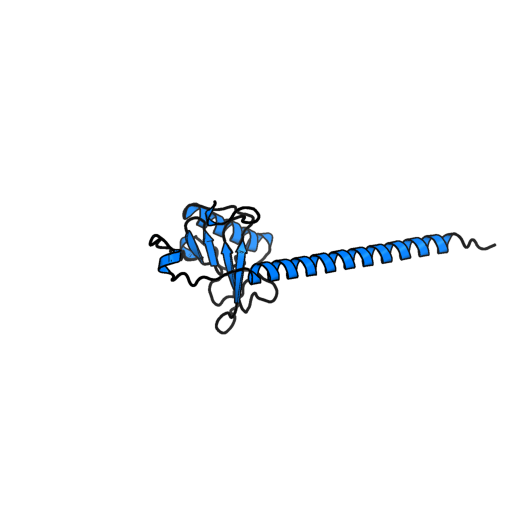E A 1 90 ? -3.673 7.856 5.922 1.00 97.25 90 ILE A CA 1
ATOM 687 C C . ILE A 1 90 ? -2.560 7.533 4.936 1.00 97.25 90 ILE A C 1
ATOM 689 O O . ILE A 1 90 ? -2.499 6.423 4.403 1.00 97.25 90 ILE A O 1
ATOM 693 N N . LEU A 1 91 ? -1.690 8.516 4.708 1.00 97.75 91 LEU A N 1
ATOM 694 C CA . LEU A 1 91 ? -0.531 8.398 3.833 1.00 97.75 91 LEU A CA 1
ATOM 695 C C . LEU A 1 91 ? 0.649 7.766 4.576 1.00 97.75 91 LEU A C 1
ATOM 697 O O . LEU A 1 91 ? 0.939 8.123 5.715 1.00 97.75 91 LEU A O 1
ATOM 701 N N . HIS A 1 92 ? 1.340 6.849 3.906 1.00 97.81 92 HIS A N 1
ATOM 702 C CA . HIS A 1 92 ? 2.553 6.182 4.385 1.00 97.81 92 HIS A CA 1
ATOM 703 C C . HIS A 1 92 ? 3.646 6.255 3.323 1.00 97.81 92 HIS A C 1
ATOM 705 O O . HIS A 1 92 ? 3.359 6.418 2.138 1.00 97.81 92 HIS A O 1
ATOM 711 N N . HIS A 1 93 ? 4.895 6.031 3.724 1.00 97.69 93 HIS A N 1
ATOM 712 C CA . HIS A 1 93 ? 5.938 5.574 2.809 1.00 97.69 93 HIS A CA 1
ATOM 713 C C . HIS A 1 93 ? 6.484 4.222 3.256 1.00 97.69 93 HIS A C 1
ATOM 715 O O . HIS A 1 93 ? 6.328 3.855 4.419 1.00 97.69 93 HIS A O 1
ATOM 721 N N . SER A 1 94 ? 7.097 3.456 2.356 1.00 97.12 94 SER A N 1
ATOM 722 C CA . SER A 1 94 ? 7.608 2.130 2.728 1.00 97.12 94 SER A CA 1
ATOM 723 C C . SER A 1 94 ? 8.882 2.203 3.560 1.00 97.12 94 SER A C 1
ATOM 725 O O . SER A 1 94 ? 9.120 1.299 4.353 1.00 97.12 94 SER A O 1
ATOM 727 N N . HIS A 1 95 ? 9.702 3.249 3.388 1.00 94.94 95 HIS A N 1
ATOM 728 C CA . HIS A 1 95 ? 11.108 3.315 3.816 1.00 94.94 95 HIS A CA 1
ATOM 729 C C . HIS A 1 95 ? 11.975 2.232 3.144 1.00 94.94 95 HIS A C 1
ATOM 731 O O . HIS A 1 95 ? 12.920 2.550 2.419 1.00 94.94 95 HIS A O 1
ATOM 737 N N . GLN A 1 96 ? 11.611 0.961 3.320 1.00 93.56 96 GLN A N 1
ATOM 738 C CA . GLN A 1 96 ? 12.073 -0.187 2.552 1.00 93.56 96 GLN A CA 1
ATOM 739 C C . GLN A 1 96 ? 10.867 -1.006 2.052 1.00 93.56 96 GLN A C 1
ATOM 741 O O . GLN A 1 96 ? 9.962 -1.289 2.833 1.00 93.56 96 GLN A O 1
ATOM 746 N N . PRO A 1 97 ? 10.829 -1.427 0.776 1.00 96.69 97 PRO A N 1
ATOM 747 C CA . PRO A 1 97 ? 11.827 -1.197 -0.270 1.00 96.69 97 PRO A CA 1
ATOM 748 C C . PRO A 1 97 ? 11.899 0.277 -0.698 1.00 96.69 97 PRO A C 1
ATOM 750 O O . PRO A 1 97 ? 10.992 1.058 -0.419 1.00 96.69 97 PRO A O 1
ATOM 753 N N . GLY A 1 98 ? 13.000 0.651 -1.356 1.00 95.06 98 GLY A N 1
ATOM 754 C CA . GLY A 1 98 ? 13.151 1.972 -1.970 1.00 95.06 98 GLY A CA 1
ATOM 755 C C . GLY A 1 98 ? 12.233 2.168 -3.183 1.00 95.06 98 GLY A C 1
ATOM 756 O O . GLY A 1 98 ? 11.443 1.290 -3.529 1.00 95.06 98 GLY A O 1
ATOM 757 N N . VAL A 1 99 ? 12.356 3.324 -3.842 1.00 95.62 99 VAL A N 1
ATOM 758 C CA . VAL A 1 99 ? 11.511 3.681 -4.993 1.00 95.62 99 VAL A CA 1
ATOM 759 C C . VAL A 1 99 ? 11.662 2.655 -6.119 1.00 95.62 99 VAL A C 1
ATOM 761 O O . VAL A 1 99 ? 12.767 2.365 -6.578 1.00 95.62 99 VAL A O 1
ATOM 764 N N . CYS A 1 100 ? 10.533 2.135 -6.591 1.00 96.31 100 CYS A N 1
ATOM 765 C CA . CYS A 1 100 ? 10.436 1.302 -7.785 1.00 96.31 100 CYS A CA 1
ATOM 766 C C . CYS A 1 100 ? 10.014 2.165 -8.985 1.00 96.31 100 CYS A C 1
ATOM 768 O O . CYS A 1 100 ? 9.210 3.076 -8.825 1.00 96.31 100 CYS A O 1
ATOM 770 N N . ARG A 1 101 ? 10.551 1.906 -10.185 1.00 94.31 101 ARG A N 1
ATOM 771 C CA . ARG A 1 101 ? 10.318 2.761 -11.375 1.00 94.31 101 ARG A CA 1
ATOM 772 C C . ARG A 1 101 ? 9.706 2.045 -12.579 1.00 94.31 101 ARG A C 1
ATOM 774 O O . ARG A 1 101 ? 9.414 2.677 -13.587 1.00 94.31 101 ARG A O 1
ATOM 781 N N . THR A 1 102 ? 9.535 0.731 -12.496 1.00 95.62 102 THR A N 1
ATOM 782 C CA . THR A 1 102 ? 8.883 -0.082 -13.526 1.00 95.62 102 THR A CA 1
ATOM 783 C C . THR A 1 102 ? 7.785 -0.909 -12.883 1.00 95.62 102 THR A C 1
ATOM 785 O O . THR A 1 102 ? 7.892 -1.255 -11.704 1.00 95.62 102 THR A O 1
ATOM 788 N N . GLU A 1 103 ? 6.768 -1.272 -13.665 1.00 96.94 103 GLU A N 1
ATOM 789 C CA . GLU A 1 103 ? 5.664 -2.102 -13.179 1.00 96.94 103 GLU A CA 1
ATOM 790 C C . GLU A 1 103 ? 6.190 -3.401 -12.547 1.00 96.94 103 GLU A C 1
ATOM 792 O O . GLU A 1 103 ? 5.834 -3.735 -11.422 1.00 96.94 103 GLU A O 1
ATOM 797 N N . ASP A 1 104 ? 7.136 -4.090 -13.191 1.00 98.38 104 ASP A N 1
ATOM 798 C CA . ASP A 1 104 ? 7.728 -5.321 -12.650 1.00 98.38 104 ASP A CA 1
ATOM 799 C C . ASP A 1 104 ? 8.466 -5.112 -11.321 1.00 98.38 104 ASP A C 1
ATOM 801 O O . ASP A 1 104 ? 8.326 -5.927 -10.399 1.00 98.38 104 ASP A O 1
ATOM 805 N N . ALA A 1 105 ? 9.222 -4.016 -11.192 1.00 98.50 105 ALA A N 1
ATOM 806 C CA . ALA A 1 105 ? 9.915 -3.681 -9.952 1.00 98.50 105 ALA A CA 1
ATOM 807 C C . ALA A 1 105 ? 8.924 -3.331 -8.835 1.00 98.50 105 ALA A C 1
ATOM 809 O O . ALA A 1 105 ? 9.107 -3.751 -7.693 1.00 98.50 105 ALA A O 1
ATOM 810 N N . CYS A 1 106 ? 7.849 -2.614 -9.155 1.00 98.56 106 CYS A N 1
ATOM 811 C CA . CYS A 1 106 ? 6.818 -2.259 -8.188 1.00 98.56 106 CYS A CA 1
ATOM 812 C C . CYS A 1 106 ? 5.972 -3.471 -7.778 1.00 98.56 106 CYS A C 1
ATOM 814 O O . CYS A 1 106 ? 5.732 -3.679 -6.589 1.00 98.56 106 CYS A O 1
ATOM 816 N N . LYS A 1 107 ? 5.644 -4.372 -8.711 1.00 98.81 107 LYS A N 1
ATOM 817 C CA . LYS A 1 107 ? 5.058 -5.683 -8.398 1.00 98.81 107 LYS A CA 1
ATOM 818 C C . LYS A 1 107 ? 5.973 -6.500 -7.474 1.00 98.81 107 LYS A C 1
ATOM 820 O O . LYS A 1 107 ? 5.490 -7.163 -6.557 1.00 98.81 107 LYS A O 1
ATOM 825 N N . ALA A 1 108 ? 7.291 -6.465 -7.689 1.00 98.81 108 ALA A N 1
ATOM 826 C CA . ALA A 1 108 ? 8.257 -7.126 -6.808 1.00 98.81 108 ALA A CA 1
ATOM 827 C C . ALA A 1 108 ? 8.316 -6.486 -5.414 1.00 98.81 108 ALA A C 1
ATOM 829 O O . ALA A 1 108 ? 8.322 -7.213 -4.419 1.00 98.81 108 ALA A O 1
ATOM 830 N N . ALA A 1 109 ? 8.280 -5.155 -5.335 1.00 98.81 109 ALA A N 1
ATOM 831 C CA . ALA A 1 109 ? 8.191 -4.420 -4.077 1.00 98.81 109 ALA A CA 1
ATOM 832 C C . ALA A 1 109 ? 6.927 -4.799 -3.287 1.00 98.81 109 ALA A C 1
ATOM 834 O O . ALA A 1 109 ? 7.026 -5.127 -2.104 1.00 98.81 109 ALA A O 1
ATOM 835 N N . MET A 1 110 ? 5.765 -4.855 -3.949 1.00 98.88 110 MET A N 1
ATOM 836 C CA . MET A 1 110 ? 4.502 -5.299 -3.344 1.00 98.88 110 MET A CA 1
ATOM 837 C C . MET A 1 110 ? 4.611 -6.703 -2.745 1.00 98.88 110 MET A C 1
ATOM 839 O O . MET A 1 110 ? 4.270 -6.901 -1.578 1.00 98.88 110 MET A O 1
ATOM 843 N N . ARG A 1 111 ? 5.160 -7.667 -3.497 1.00 98.88 111 ARG A N 1
ATOM 844 C CA . ARG A 1 111 ? 5.383 -9.034 -2.993 1.00 98.88 111 ARG A CA 1
ATOM 845 C C . ARG A 1 111 ? 6.349 -9.071 -1.810 1.00 98.88 111 ARG A C 1
ATOM 847 O O . ARG A 1 111 ? 6.096 -9.791 -0.851 1.00 98.88 111 ARG A O 1
ATOM 854 N N . SER A 1 112 ? 7.430 -8.291 -1.855 1.00 98.75 112 SER A N 1
ATOM 855 C CA . SER A 1 112 ? 8.395 -8.211 -0.752 1.00 98.75 112 SER A CA 1
ATOM 856 C C . SER A 1 112 ? 7.741 -7.699 0.531 1.00 98.75 112 SER A C 1
ATOM 858 O O . SER A 1 112 ? 7.929 -8.292 1.591 1.00 98.75 112 SER A O 1
ATOM 860 N N . MET A 1 113 ? 6.944 -6.632 0.439 1.00 98.88 113 MET A N 1
ATOM 861 C CA . MET A 1 113 ? 6.216 -6.085 1.587 1.00 98.88 113 MET A CA 1
ATOM 862 C C . MET A 1 113 ? 5.145 -7.052 2.093 1.00 98.88 113 MET A C 1
ATOM 864 O O . MET A 1 113 ? 4.998 -7.217 3.300 1.00 98.88 113 MET A O 1
ATOM 868 N N . GLN A 1 114 ? 4.409 -7.719 1.198 1.00 98.88 114 GLN A N 1
ATOM 869 C CA . GLN A 1 114 ? 3.423 -8.726 1.591 1.00 98.88 114 GLN A CA 1
ATOM 870 C C . GLN A 1 114 ? 4.083 -9.883 2.352 1.00 98.88 114 GLN A C 1
ATOM 872 O O . GLN A 1 114 ? 3.615 -10.235 3.431 1.00 98.88 114 GLN A O 1
ATOM 877 N N . ASN A 1 115 ? 5.185 -10.432 1.836 1.00 98.75 115 ASN A N 1
ATOM 878 C CA . ASN A 1 115 ? 5.918 -11.506 2.508 1.00 98.75 115 ASN A CA 1
ATOM 879 C C . ASN A 1 115 ? 6.449 -11.054 3.869 1.00 98.75 115 ASN A C 1
ATOM 881 O O . ASN A 1 115 ? 6.281 -11.761 4.853 1.00 98.75 115 ASN A O 1
ATOM 885 N N . TYR A 1 116 ? 7.021 -9.854 3.966 1.00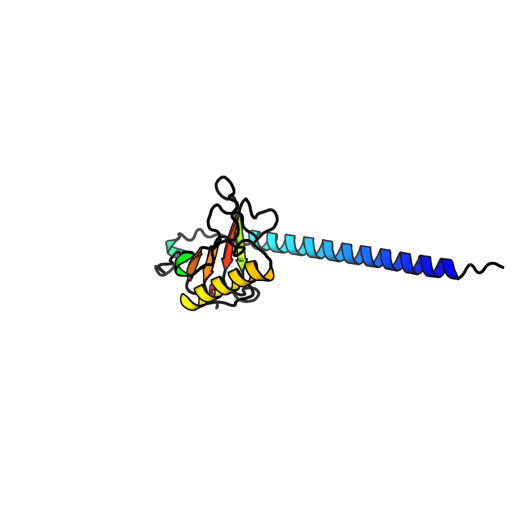 98.69 116 TYR A N 1
ATOM 886 C CA . TYR A 1 116 ? 7.483 -9.327 5.248 1.00 98.69 116 TYR A CA 1
ATOM 887 C C . TYR A 1 116 ? 6.335 -9.200 6.267 1.00 98.69 116 TYR A C 1
ATOM 889 O O . TYR A 1 116 ? 6.431 -9.701 7.387 1.00 98.69 116 TYR A O 1
ATOM 897 N N . HIS A 1 117 ? 5.202 -8.617 5.872 1.00 98.69 117 HIS A N 1
ATOM 898 C CA . HIS A 1 117 ? 4.041 -8.491 6.754 1.00 98.69 117 HIS A CA 1
ATOM 899 C C . HIS A 1 117 ? 3.448 -9.844 7.172 1.00 98.69 117 HIS A C 1
ATOM 901 O O . HIS A 1 117 ? 3.111 -10.029 8.340 1.00 98.69 117 HIS A O 1
ATOM 907 N N . MET A 1 118 ? 3.330 -10.797 6.248 1.00 98.69 118 MET A N 1
ATOM 908 C CA . MET A 1 118 ? 2.726 -12.098 6.545 1.00 98.69 118 MET A CA 1
ATOM 909 C C . MET A 1 118 ? 3.685 -13.022 7.295 1.00 98.69 118 MET A C 1
ATOM 911 O O . MET A 1 118 ? 3.326 -13.575 8.329 1.00 98.69 118 MET A O 1
ATOM 915 N N . ASP A 1 119 ? 4.911 -13.171 6.799 1.00 98.50 119 ASP A N 1
ATOM 916 C CA . ASP A 1 119 ? 5.855 -14.173 7.293 1.00 98.50 119 ASP A CA 1
ATOM 917 C C . ASP A 1 119 ? 6.641 -13.665 8.515 1.00 98.50 119 ASP A C 1
ATOM 919 O O . ASP A 1 119 ? 6.977 -14.455 9.393 1.00 98.50 119 ASP A O 1
ATOM 923 N N . THR A 1 120 ? 6.920 -12.354 8.607 1.00 97.69 120 THR A N 1
ATOM 924 C CA . THR A 1 120 ? 7.681 -11.776 9.738 1.00 97.69 120 THR A CA 1
ATOM 925 C C . THR A 1 120 ? 6.775 -11.179 10.813 1.00 97.69 120 THR A C 1
ATOM 927 O O . THR A 1 120 ? 7.007 -11.403 11.998 1.00 97.69 120 THR A O 1
ATOM 930 N N . HIS A 1 121 ? 5.728 -10.441 10.427 1.00 96.00 121 HIS A N 1
ATOM 931 C CA . HIS A 1 121 ? 4.802 -9.821 11.387 1.00 96.00 121 HIS A CA 1
ATOM 932 C C . HIS A 1 121 ? 3.568 -10.673 11.719 1.00 96.00 121 HIS A C 1
ATOM 934 O O . HIS A 1 121 ? 2.803 -10.308 12.614 1.00 96.00 121 HIS A O 1
ATOM 940 N N . GLY A 1 122 ? 3.357 -11.796 11.023 1.00 97.75 122 GLY A N 1
ATOM 941 C CA . GLY A 1 122 ? 2.199 -12.666 11.243 1.00 97.75 122 GLY A CA 1
ATOM 942 C C . GLY A 1 122 ? 0.866 -12.022 10.857 1.00 97.75 122 GLY A C 1
ATOM 943 O O . GLY A 1 122 ? -0.185 -12.437 11.348 1.00 97.75 122 GLY A O 1
ATOM 944 N N . TRP A 1 123 ? 0.881 -10.974 10.028 1.00 98.38 123 TRP A N 1
ATOM 945 C CA . TRP A 1 123 ? -0.341 -10.297 9.611 1.00 98.38 123 TRP A CA 1
ATOM 946 C C . TRP A 1 123 ? -1.099 -11.112 8.563 1.00 98.38 123 TRP A C 1
ATOM 948 O O . TRP A 1 123 ? -0.488 -11.861 7.800 1.00 98.38 123 TRP A O 1
ATOM 958 N N . PRO A 1 124 ? -2.427 -10.931 8.452 1.00 98.12 124 PRO A N 1
ATOM 959 C CA . PRO A 1 124 ? -3.204 -11.684 7.476 1.00 98.12 124 PRO A CA 1
ATOM 960 C C . PRO A 1 124 ? -2.858 -11.397 6.014 1.00 98.12 124 PRO A C 1
ATOM 962 O O . PRO A 1 124 ? -3.124 -12.224 5.148 1.00 98.12 124 PRO A O 1
ATOM 965 N N . ASP A 1 125 ? -2.298 -10.217 5.746 1.00 98.81 125 ASP A N 1
ATOM 966 C CA . ASP A 1 125 ? -1.939 -9.718 4.421 1.00 98.81 125 ASP A CA 1
ATOM 967 C C . ASP A 1 125 ? -1.030 -8.480 4.550 1.00 98.81 125 ASP A C 1
ATOM 969 O O . ASP A 1 125 ? -0.800 -7.989 5.665 1.00 98.81 125 ASP A O 1
ATOM 973 N N . ILE A 1 126 ? -0.594 -7.908 3.421 1.00 98.81 126 ILE A N 1
ATOM 974 C CA . ILE A 1 126 ? 0.050 -6.585 3.364 1.00 98.81 126 ILE A CA 1
ATOM 975 C C . ILE A 1 126 ? -0.746 -5.544 4.171 1.00 98.81 126 ILE A C 1
ATOM 977 O O . ILE A 1 126 ? -1.971 -5.533 4.124 1.00 98.81 126 ILE A O 1
ATOM 981 N N . GLY A 1 127 ? -0.082 -4.688 4.955 1.00 98.38 127 GLY A N 1
ATOM 982 C CA . GLY A 1 127 ? -0.762 -3.817 5.926 1.00 98.38 127 GLY A CA 1
ATOM 983 C C . GLY A 1 127 ? -1.607 -2.678 5.340 1.00 98.38 127 GLY A C 1
ATOM 984 O O . GLY A 1 127 ? -2.456 -2.136 6.046 1.00 98.38 127 GLY A O 1
ATOM 985 N N . TYR A 1 128 ? -1.400 -2.324 4.073 1.00 98.75 128 TYR A N 1
ATOM 986 C CA . TYR A 1 128 ? -1.987 -1.144 3.430 1.00 98.75 128 TYR A CA 1
ATOM 987 C C . TYR A 1 128 ? -3.183 -1.500 2.536 1.00 98.75 128 TYR A C 1
ATOM 989 O O . TYR A 1 128 ? -3.256 -2.602 1.984 1.00 98.75 128 TYR A O 1
ATOM 997 N N . SER A 1 129 ? -4.106 -0.553 2.354 1.00 98.69 129 SER A N 1
ATOM 998 C CA . SER A 1 129 ? -5.245 -0.691 1.437 1.00 98.69 129 SER A CA 1
ATOM 999 C C . SER A 1 129 ? -4.784 -0.630 -0.018 1.00 98.69 129 SER A C 1
ATOM 1001 O O . SER A 1 129 ? -5.153 -1.494 -0.813 1.00 98.69 129 SER A O 1
ATOM 1003 N N . PHE A 1 130 ? -3.933 0.348 -0.339 1.00 98.81 130 PHE A N 1
ATOM 1004 C CA . PHE A 1 130 ? -3.357 0.572 -1.666 1.00 98.81 130 PHE A CA 1
ATOM 1005 C C . PHE A 1 130 ? -1.912 1.054 -1.554 1.00 98.81 130 PHE A C 1
ATOM 1007 O O . PHE A 1 130 ? -1.510 1.614 -0.532 1.00 98.81 130 PHE A O 1
ATOM 1014 N N . ALA A 1 131 ? -1.143 0.881 -2.624 1.00 98.62 131 ALA A N 1
ATOM 1015 C CA . ALA A 1 131 ? 0.174 1.482 -2.768 1.00 98.62 131 ALA A CA 1
ATOM 1016 C C . ALA A 1 131 ? 0.319 2.200 -4.113 1.00 98.62 131 ALA A C 1
ATOM 1018 O O . ALA A 1 131 ? -0.347 1.842 -5.076 1.00 98.62 131 ALA A O 1
ATOM 1019 N N . VAL A 1 132 ? 1.207 3.183 -4.198 1.00 97.94 132 VAL A N 1
ATOM 1020 C CA . VAL A 1 132 ? 1.565 3.894 -5.427 1.00 97.94 132 VAL A CA 1
ATOM 1021 C C . VAL A 1 132 ? 3.045 3.671 -5.686 1.00 97.94 132 VAL A C 1
ATOM 1023 O O . VAL A 1 132 ? 3.888 3.971 -4.834 1.00 97.94 132 VAL A O 1
ATOM 1026 N N . GLY A 1 133 ? 3.356 3.106 -6.848 1.00 96.31 133 GLY A N 1
ATOM 1027 C CA . GLY A 1 133 ? 4.730 2.929 -7.299 1.00 96.31 133 GLY A CA 1
ATOM 1028 C C . GLY A 1 133 ? 5.295 4.205 -7.921 1.00 96.31 133 GLY A C 1
ATOM 1029 O O . GLY A 1 133 ? 4.553 5.073 -8.378 1.00 96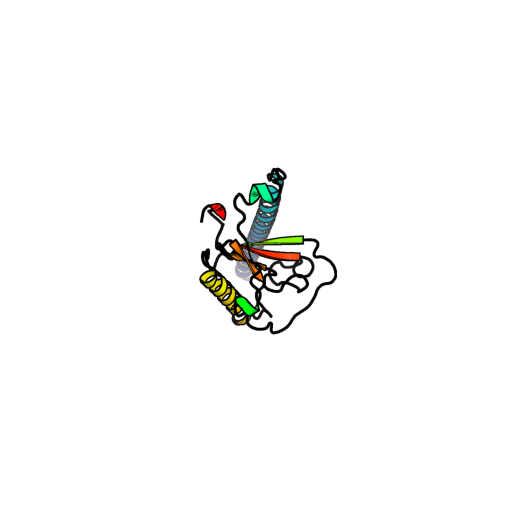.31 133 GLY A O 1
ATOM 1030 N N . GLY A 1 134 ? 6.622 4.313 -8.002 1.00 93.62 134 GLY A N 1
ATOM 1031 C CA . GLY A 1 134 ? 7.272 5.396 -8.757 1.00 93.62 134 GLY A CA 1
ATOM 1032 C C . GLY A 1 134 ? 7.086 5.272 -10.277 1.00 93.62 134 GLY A C 1
ATOM 1033 O O . GLY A 1 134 ? 7.395 6.200 -11.020 1.00 93.62 134 GLY A O 1
ATOM 1034 N N . ASP A 1 135 ? 6.534 4.150 -10.750 1.00 93.06 135 ASP A N 1
ATOM 1035 C CA . ASP A 1 135 ? 6.016 3.988 -12.111 1.00 93.06 135 ASP A CA 1
ATOM 1036 C C . ASP A 1 135 ? 4.696 4.754 -12.349 1.00 93.06 135 ASP A C 1
ATOM 1038 O O . ASP A 1 135 ? 4.284 4.924 -13.497 1.00 93.06 135 ASP A O 1
ATOM 1042 N N . GLY A 1 136 ? 4.061 5.257 -11.283 1.00 91.94 136 GLY A N 1
ATOM 1043 C CA . GLY A 1 136 ? 2.814 6.021 -11.320 1.00 91.94 136 GLY A CA 1
ATOM 1044 C C . GLY A 1 136 ? 1.545 5.168 -11.284 1.00 91.94 136 GLY A C 1
ATOM 1045 O O . GLY A 1 136 ? 0.453 5.723 -11.382 1.00 91.94 136 GLY A O 1
ATOM 1046 N N . ASN A 1 137 ? 1.661 3.843 -11.145 1.00 95.38 137 ASN A N 1
ATOM 1047 C CA . ASN A 1 137 ? 0.508 2.953 -11.016 1.00 95.38 137 ASN A CA 1
ATOM 1048 C C . ASN A 1 137 ? 0.063 2.806 -9.558 1.00 95.38 137 ASN A C 1
ATOM 1050 O O . ASN A 1 137 ? 0.860 2.930 -8.624 1.00 95.38 137 ASN A O 1
ATOM 1054 N N . VAL A 1 138 ? -1.216 2.472 -9.380 1.00 98.00 138 VAL A N 1
ATOM 1055 C CA . VAL A 1 138 ? -1.798 2.114 -8.085 1.00 98.00 138 VAL A CA 1
ATOM 1056 C C . VAL A 1 138 ? -1.842 0.595 -7.976 1.00 98.00 138 VAL A C 1
ATOM 1058 O O . VAL A 1 138 ? -2.294 -0.084 -8.887 1.00 98.00 138 VAL A O 1
ATOM 1061 N N . TYR A 1 139 ? -1.401 0.050 -6.853 1.00 98.69 139 TYR A N 1
ATOM 1062 C CA . TYR A 1 139 ? -1.355 -1.376 -6.567 1.00 98.69 139 TYR A CA 1
ATOM 1063 C C . TYR A 1 139 ? -2.356 -1.707 -5.469 1.00 98.69 139 TYR A C 1
ATOM 1065 O O . TYR A 1 139 ? -2.317 -1.131 -4.379 1.00 98.69 139 TYR A O 1
ATOM 1073 N N . GLU A 1 140 ? -3.253 -2.645 -5.751 1.00 98.75 140 GLU A N 1
ATOM 1074 C CA . GLU A 1 140 ? -4.260 -3.098 -4.797 1.00 98.75 140 GLU A CA 1
ATOM 1075 C C . GLU A 1 140 ? -3.608 -3.889 -3.653 1.00 98.75 140 GLU A C 1
ATOM 1077 O O . GLU A 1 140 ? -3.016 -4.944 -3.880 1.00 98.75 140 GLU A O 1
ATOM 1082 N N . GLY A 1 141 ? -3.713 -3.385 -2.423 1.00 98.75 141 GLY A N 1
ATOM 1083 C CA . GLY A 1 141 ? -3.362 -4.103 -1.201 1.00 98.75 141 GLY A CA 1
ATOM 1084 C C . GLY A 1 141 ? -4.581 -4.849 -0.669 1.00 98.75 141 GLY A C 1
ATOM 1085 O O . GLY A 1 141 ? -5.118 -5.727 -1.347 1.00 98.75 141 GLY A O 1
ATOM 1086 N N . ARG A 1 142 ? -5.041 -4.496 0.535 1.00 98.44 142 ARG A N 1
ATOM 1087 C CA . ARG A 1 142 ? -6.281 -5.059 1.105 1.00 98.44 142 ARG A CA 1
ATOM 1088 C C . ARG A 1 142 ? -7.563 -4.544 0.438 1.00 98.44 142 ARG A C 1
ATOM 1090 O O . ARG A 1 142 ? -8.601 -5.180 0.576 1.00 98.44 142 ARG A O 1
ATOM 1097 N N . GLY A 1 143 ? -7.498 -3.426 -0.286 1.00 96.56 143 GLY A N 1
ATOM 1098 C CA . GLY A 1 143 ? -8.655 -2.821 -0.949 1.00 96.56 143 GLY A CA 1
ATOM 1099 C C . GLY A 1 143 ? -9.466 -1.879 -0.050 1.00 96.56 143 GLY A C 1
ATOM 1100 O O . GLY A 1 143 ? -9.002 -1.451 1.007 1.00 96.56 143 GLY A O 1
ATOM 1101 N N . TYR A 1 144 ? -10.668 -1.513 -0.510 1.00 93.69 144 TYR A N 1
ATOM 1102 C CA . TYR A 1 144 ? -11.463 -0.412 0.053 1.00 93.69 144 TYR A CA 1
ATOM 1103 C C . TYR A 1 144 ? -12.134 -0.707 1.398 1.00 93.69 144 TYR A C 1
ATOM 1105 O O . TYR A 1 144 ? -12.163 0.169 2.252 1.00 93.69 144 TYR A O 1
ATOM 1113 N N . GLU A 1 145 ? -12.688 -1.903 1.591 1.00 93.62 145 GLU A N 1
ATOM 1114 C CA . GLU A 1 145 ? -13.587 -2.195 2.725 1.00 93.62 145 GLU A CA 1
ATOM 1115 C C . GLU A 1 145 ? -12.974 -3.150 3.754 1.00 93.62 145 GLU A C 1
ATOM 1117 O O . GLU A 1 145 ? -13.644 -3.589 4.688 1.00 93.62 145 GLU A O 1
ATOM 1122 N N . VAL A 1 146 ? -11.696 -3.490 3.593 1.00 97.69 146 VAL A N 1
ATOM 1123 C CA . VAL A 1 146 ? -10.991 -4.448 4.447 1.00 97.69 146 VAL A CA 1
ATOM 1124 C C . VAL A 1 146 ? -10.158 -3.702 5.482 1.00 97.69 146 VAL A C 1
ATOM 1126 O O . VAL A 1 146 ? -9.397 -2.793 5.153 1.00 97.69 146 VAL A O 1
ATOM 1129 N N . VAL A 1 147 ? -10.270 -4.118 6.744 1.00 98.19 147 VAL A N 1
ATOM 1130 C CA . VAL A 1 147 ? -9.507 -3.559 7.865 1.00 98.19 147 VAL A CA 1
ATOM 1131 C C . VAL A 1 147 ? -8.001 -3.681 7.595 1.00 98.19 147 VAL A C 1
ATOM 1133 O O . VAL A 1 147 ? -7.481 -4.773 7.342 1.00 98.19 147 VAL A O 1
ATOM 1136 N N . GLY A 1 148 ? -7.294 -2.552 7.674 1.00 97.88 148 GLY A N 1
ATOM 1137 C CA . GLY A 1 148 ? -5.845 -2.444 7.481 1.00 97.88 148 GLY A CA 1
ATOM 1138 C C . GLY A 1 148 ? -4.998 -2.957 8.654 1.00 97.88 148 GLY A C 1
ATOM 1139 O O . GLY A 1 148 ? -5.504 -3.458 9.658 1.00 97.88 148 GLY A O 1
ATOM 1140 N N . ALA A 1 149 ? -3.680 -2.806 8.537 1.00 98.00 149 ALA A N 1
ATOM 1141 C CA . ALA A 1 149 ? -2.716 -2.951 9.634 1.00 98.00 149 ALA A CA 1
ATOM 1142 C C . ALA A 1 149 ? -1.616 -1.870 9.565 1.00 98.00 149 ALA A C 1
ATOM 1144 O O . ALA A 1 149 ? -0.464 -2.121 9.894 1.00 98.00 149 ALA A O 1
ATOM 1145 N N . HIS A 1 150 ? -1.970 -0.670 9.100 1.00 97.56 150 HIS A N 1
ATOM 1146 C CA . HIS A 1 150 ? -1.036 0.426 8.820 1.00 97.56 150 HIS A CA 1
ATOM 1147 C C . HIS A 1 150 ? -1.098 1.561 9.853 1.00 97.56 150 HIS A C 1
ATOM 1149 O O . HIS A 1 150 ? -0.142 2.316 9.986 1.00 97.56 150 HIS A O 1
ATOM 1155 N N . ALA A 1 151 ? 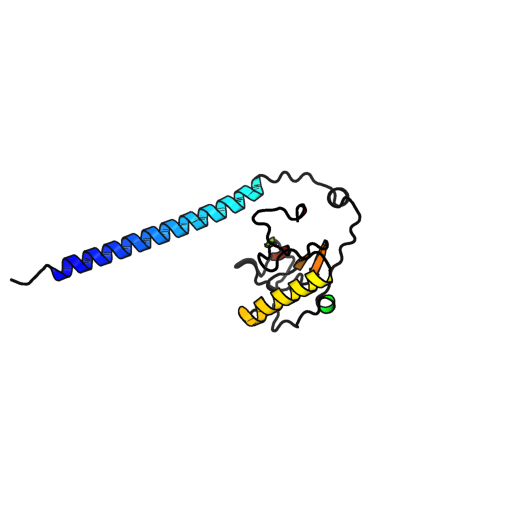-2.210 1.712 10.579 1.00 97.56 151 ALA A N 1
ATOM 1156 C CA . ALA A 1 151 ? -2.400 2.784 11.553 1.00 97.56 151 ALA A CA 1
ATOM 1157 C C . ALA A 1 151 ? -3.242 2.292 12.743 1.00 97.56 151 ALA A C 1
ATOM 1159 O O . ALA A 1 151 ? -4.470 2.147 12.622 1.00 97.56 151 ALA A O 1
ATOM 1160 N N . PRO A 1 152 ? -2.617 2.026 13.908 1.00 95.50 152 PRO A N 1
ATOM 1161 C CA . PRO A 1 152 ? -3.344 1.709 15.134 1.00 95.50 152 PRO A CA 1
ATOM 1162 C C . PRO A 1 152 ? -4.469 2.723 15.387 1.00 95.50 152 PRO A C 1
ATOM 1164 O O . PRO A 1 152 ? -4.298 3.915 15.153 1.00 95.50 152 PRO A O 1
ATOM 1167 N N . ASN A 1 153 ? -5.635 2.252 15.835 1.00 95.62 153 ASN A N 1
ATOM 1168 C CA . ASN A 1 153 ? -6.860 3.045 16.053 1.00 95.62 153 ASN A CA 1
ATOM 1169 C C . ASN A 1 153 ? -7.567 3.592 14.794 1.00 95.62 153 ASN A C 1
ATOM 1171 O O . ASN A 1 153 ? -8.665 4.145 14.917 1.00 95.62 153 ASN A O 1
ATOM 1175 N N . TYR A 1 154 ? -7.004 3.421 13.595 1.00 97.44 154 TYR A N 1
ATOM 1176 C CA . TYR A 1 154 ? -7.611 3.888 12.340 1.00 97.44 154 TYR A CA 1
ATOM 1177 C C . TYR A 1 154 ? -7.819 2.789 11.293 1.00 97.44 154 TYR A C 1
ATOM 1179 O O . TYR A 1 154 ? -8.588 2.992 10.355 1.00 97.44 154 TYR A O 1
ATOM 1187 N N . ASN A 1 155 ? -7.223 1.607 11.475 1.00 97.38 155 ASN A N 1
ATOM 1188 C CA . ASN A 1 155 ? -7.316 0.478 10.539 1.00 97.38 155 ASN A CA 1
ATOM 1189 C C . ASN A 1 155 ? -8.747 0.099 10.103 1.00 97.38 155 ASN A C 1
ATOM 1191 O O . ASN A 1 155 ? -8.921 -0.404 9.001 1.00 97.38 155 ASN A O 1
ATOM 1195 N N . SER A 1 156 ? -9.764 0.311 10.946 1.00 96.94 156 SER A N 1
ATOM 1196 C CA . SER A 1 156 ? -11.169 -0.030 10.657 1.00 96.94 156 SER A CA 1
ATOM 1197 C C . SER A 1 156 ? -12.025 1.153 10.190 1.00 96.94 156 SER A C 1
ATOM 1199 O O . SER A 1 156 ? -13.250 1.070 10.213 1.00 96.94 156 SER A O 1
ATOM 1201 N N . ARG A 1 157 ? -11.403 2.291 9.874 1.00 96.12 157 ARG A N 1
ATOM 1202 C CA . ARG A 1 157 ? -12.086 3.532 9.472 1.00 96.12 157 ARG A CA 1
ATOM 1203 C C . ARG A 1 157 ? -11.223 4.405 8.563 1.00 96.12 157 ARG A C 1
ATOM 1205 O O . ARG A 1 157 ? -11.403 5.617 8.523 1.00 96.12 157 ARG A O 1
ATOM 1212 N N . SER A 1 158 ? -10.244 3.820 7.883 1.00 97.19 158 SER A N 1
ATOM 1213 C CA . SER A 1 158 ? -9.358 4.567 6.997 1.00 97.19 158 SER A CA 1
ATOM 1214 C C . SER A 1 158 ? -8.903 3.733 5.811 1.00 97.19 158 SER A C 1
ATOM 1216 O O . SER A 1 158 ? -8.876 2.506 5.881 1.00 97.19 158 SER A O 1
ATOM 1218 N N . ILE A 1 159 ? -8.529 4.427 4.741 1.00 98.31 159 ILE A N 1
ATOM 1219 C CA . ILE A 1 159 ? -7.758 3.871 3.633 1.00 98.31 159 ILE A CA 1
ATOM 1220 C C . ILE A 1 159 ? -6.280 4.154 3.897 1.00 98.31 159 ILE A C 1
ATOM 1222 O O . ILE A 1 159 ? -5.871 5.314 3.984 1.00 98.31 159 ILE A O 1
ATOM 1226 N N . GLY A 1 160 ? -5.473 3.102 4.005 1.00 98.38 160 GLY A N 1
ATOM 1227 C CA . GLY A 1 160 ? -4.019 3.221 4.072 1.00 98.38 160 GLY A CA 1
ATOM 1228 C C . GLY A 1 160 ? -3.428 3.290 2.673 1.00 98.38 160 GLY A C 1
ATOM 1229 O O . GLY A 1 160 ? -3.436 2.277 1.969 1.00 98.38 160 GLY A O 1
ATOM 1230 N N . LEU A 1 161 ? -2.909 4.454 2.282 1.00 98.44 161 LEU A N 1
ATOM 1231 C CA . LEU A 1 161 ? -2.256 4.661 0.991 1.00 98.44 161 LEU A CA 1
ATOM 1232 C C . LEU A 1 161 ? -0.741 4.763 1.183 1.00 98.44 161 LEU A C 1
ATOM 1234 O O . LEU A 1 161 ? -0.238 5.694 1.807 1.00 98.44 161 LEU A O 1
ATOM 1238 N N . LEU A 1 162 ? -0.014 3.797 0.636 1.00 98.50 162 LEU A N 1
ATOM 1239 C CA . LEU A 1 162 ? 1.440 3.729 0.709 1.00 98.50 162 LEU A CA 1
ATOM 1240 C C . LEU A 1 162 ? 2.093 4.336 -0.535 1.00 98.50 162 LEU A C 1
ATOM 1242 O O . LEU A 1 162 ? 1.776 3.939 -1.646 1.00 98.50 162 LEU A O 1
ATOM 1246 N N . LEU A 1 163 ? 3.094 5.190 -0.371 1.00 98.00 163 LEU A N 1
ATOM 1247 C CA . LEU A 1 163 ? 4.028 5.549 -1.438 1.00 98.00 163 LEU A CA 1
ATOM 1248 C C . LEU A 1 163 ? 5.249 4.623 -1.357 1.00 98.00 163 LEU A C 1
ATOM 1250 O O . LEU A 1 163 ? 5.940 4.590 -0.335 1.00 98.00 163 LEU A O 1
ATOM 1254 N N . ILE A 1 164 ? 5.520 3.845 -2.407 1.00 98.00 164 ILE A N 1
ATOM 1255 C CA . ILE A 1 164 ? 6.657 2.913 -2.411 1.00 98.00 164 ILE A CA 1
ATOM 1256 C C . ILE A 1 164 ? 7.952 3.719 -2.558 1.00 98.00 164 ILE A C 1
ATOM 1258 O O . ILE A 1 164 ? 8.287 4.199 -3.641 1.00 98.00 164 ILE A O 1
ATOM 1262 N N . GLY A 1 165 ? 8.685 3.861 -1.460 1.00 95.88 165 GLY A N 1
ATOM 1263 C CA . GLY A 1 165 ? 9.946 4.578 -1.387 1.00 95.88 165 GLY A CA 1
ATOM 1264 C C . GLY A 1 165 ? 10.265 5.120 0.002 1.00 95.88 165 GLY A C 1
ATOM 1265 O O . GLY A 1 165 ? 9.525 4.940 0.969 1.00 95.88 165 GLY A O 1
ATOM 1266 N N . ASN A 1 166 ? 11.396 5.816 0.082 1.00 93.75 166 ASN A N 1
ATOM 1267 C CA . ASN A 1 166 ? 11.786 6.605 1.242 1.00 93.75 166 ASN A CA 1
ATOM 1268 C C . ASN A 1 166 ? 11.757 8.088 0.855 1.00 93.75 166 ASN A C 1
ATOM 1270 O O . ASN A 1 166 ? 12.486 8.516 -0.041 1.00 93.75 166 ASN A O 1
ATOM 1274 N N . PHE A 1 167 ? 10.930 8.861 1.557 1.00 92.94 167 PHE A N 1
ATOM 1275 C CA . PHE A 1 167 ? 10.721 10.289 1.294 1.00 92.94 167 PHE A CA 1
ATOM 1276 C C . PHE A 1 167 ? 11.109 11.173 2.485 1.00 92.94 167 PHE A C 1
ATOM 1278 O O . PHE A 1 167 ? 10.618 12.287 2.616 1.00 92.94 167 PHE A O 1
ATOM 1285 N N . MET A 1 168 ? 11.997 10.697 3.367 1.00 90.00 168 MET A N 1
ATOM 1286 C CA . MET A 1 168 ? 12.470 11.489 4.514 1.00 90.00 168 MET A CA 1
ATOM 1287 C C . MET A 1 168 ? 13.337 12.695 4.116 1.00 90.00 168 MET A C 1
ATOM 1289 O O . MET A 1 168 ? 13.436 13.644 4.884 1.00 90.00 168 MET A O 1
ATOM 1293 N N . GLY A 1 169 ? 13.999 12.658 2.952 1.00 85.19 169 GLY A N 1
ATOM 1294 C CA . GLY A 1 169 ? 14.941 13.708 2.528 1.00 85.19 169 GLY A CA 1
ATOM 1295 C C . GLY A 1 169 ? 14.786 14.196 1.088 1.00 85.19 169 GLY A C 1
ATOM 1296 O O . GLY A 1 169 ? 15.561 15.047 0.662 1.00 85.19 169 GLY A O 1
ATOM 1297 N N . LYS A 1 170 ? 13.837 13.642 0.327 1.00 79.00 170 LYS A N 1
ATOM 1298 C CA . LYS A 1 170 ? 13.540 14.014 -1.065 1.00 79.00 170 LYS A CA 1
ATOM 1299 C C . LYS A 1 170 ? 12.067 13.782 -1.356 1.00 79.00 170 LYS A C 1
ATOM 1301 O O . LYS A 1 170 ? 11.514 12.776 -0.901 1.00 79.00 170 LYS A O 1
ATOM 1306 N N . LEU A 1 171 ? 11.461 14.662 -2.146 1.00 79.56 171 LEU A N 1
ATOM 1307 C CA . LEU A 1 171 ? 10.058 14.527 -2.538 1.00 79.56 171 LEU A CA 1
ATOM 1308 C C . LEU A 1 171 ? 9.862 13.393 -3.554 1.00 79.56 171 LEU A C 1
ATOM 1310 O O . LEU A 1 171 ? 10.805 12.942 -4.202 1.00 79.56 171 LEU A O 1
ATOM 1314 N N . CYS A 1 172 ? 8.612 12.949 -3.722 1.00 69.50 172 CYS A N 1
ATOM 1315 C CA . CYS A 1 172 ? 8.257 11.912 -4.698 1.00 69.50 172 CYS A CA 1
ATOM 1316 C C . CYS A 1 172 ? 8.585 12.314 -6.140 1.00 69.50 172 CYS A C 1
ATOM 1318 O O . CYS A 1 172 ? 9.010 11.476 -6.923 1.00 69.50 172 CYS A O 1
ATOM 1320 N N . ALA A 1 173 ? 8.411 13.594 -6.483 1.00 67.62 173 ALA A N 1
ATOM 1321 C CA . ALA A 1 173 ? 8.670 14.113 -7.826 1.00 67.62 173 ALA A CA 1
ATOM 1322 C C . ALA A 1 173 ? 10.169 14.243 -8.162 1.00 67.62 173 ALA A C 1
ATOM 1324 O O . ALA A 1 173 ? 10.523 14.469 -9.315 1.00 67.62 173 ALA A O 1
ATOM 1325 N N . GLU A 1 174 ? 11.046 14.123 -7.164 1.00 63.09 174 GLU A N 1
ATOM 1326 C CA . GLU A 1 1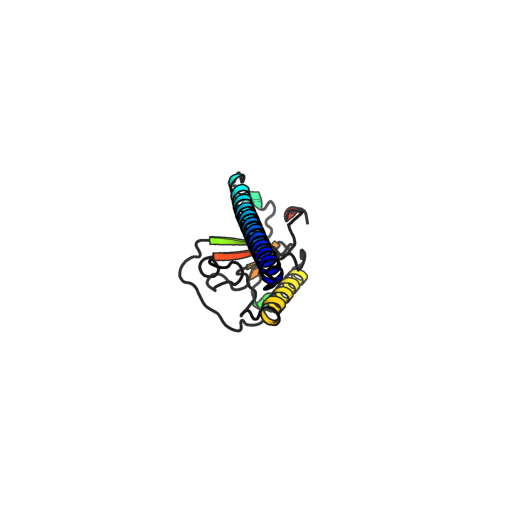74 ? 12.487 14.373 -7.284 1.00 63.09 174 GLU A CA 1
ATOM 1327 C C . GLU A 1 174 ? 13.320 13.079 -7.350 1.00 63.09 174 GLU A C 1
ATOM 1329 O O . GLU A 1 174 ? 14.555 13.135 -7.343 1.00 63.09 174 GLU A O 1
ATOM 1334 N N . GLN A 1 175 ? 12.666 11.910 -7.371 1.00 55.84 175 GLN A N 1
ATOM 1335 C CA . GLN A 1 175 ? 13.290 10.581 -7.334 1.00 55.84 175 GLN A CA 1
ATOM 1336 C C . GLN A 1 175 ? 12.897 9.740 -8.545 1.00 55.84 175 GLN A C 1
ATOM 1338 O O . GLN A 1 175 ? 13.787 9.014 -9.044 1.00 55.84 175 GLN A O 1
#

Secondary structure (DSSP, 8-state):
---THHHHHHHHHHHHHHHHHHHHHHHHHHHHHHHHHHHHHHHHT-------HHHHHSS-----EE-TTTTTPPPPS---B--S--SEEEEEE-SSS----SHHHHHHHHHHHHHIIIIIT--SS-S-SEEE-TTS-EEESS-SSB--SSSTTTTTSEEEEEESS--SSS-GGG-